Protein AF-A0A0C1JYT5-F1 (afdb_monomer_lite)

Structure (mmCIF, N/CA/C/O backbone):
data_AF-A0A0C1JYT5-F1
#
_entry.id   AF-A0A0C1JYT5-F1
#
loop_
_atom_site.group_PDB
_atom_site.id
_atom_site.type_symbol
_atom_site.label_atom_id
_atom_site.label_alt_id
_atom_site.label_comp_id
_atom_site.label_asym_id
_atom_site.label_entity_id
_atom_site.label_seq_id
_atom_site.pdbx_PDB_ins_code
_atom_site.Cartn_x
_atom_site.Cartn_y
_atom_site.Cartn_z
_atom_site.occupancy
_atom_site.B_iso_or_equiv
_atom_site.auth_seq_id
_atom_site.auth_comp_id
_atom_site.auth_asym_id
_atom_site.auth_atom_id
_atom_site.pdbx_PDB_model_num
ATOM 1 N N . MET A 1 1 ? -7.957 -28.108 -6.045 1.00 55.19 1 MET A N 1
ATOM 2 C CA 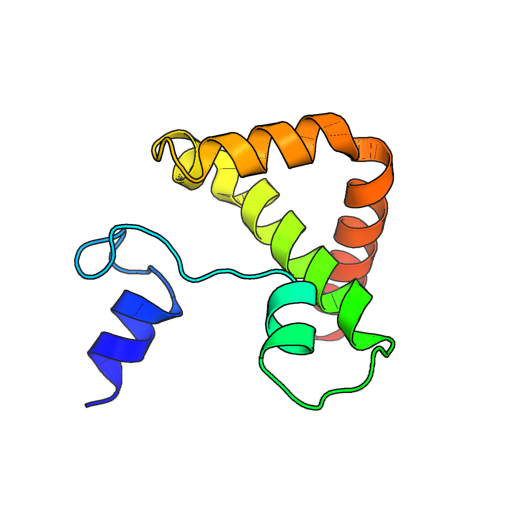. MET A 1 1 ? -6.938 -27.464 -5.178 1.00 55.19 1 MET A CA 1
ATOM 3 C C . MET A 1 1 ? -6.672 -25.984 -5.528 1.00 55.19 1 MET A C 1
ATOM 5 O O . MET A 1 1 ? -5.641 -25.460 -5.137 1.00 55.19 1 MET A O 1
ATOM 9 N N . MET A 1 2 ? -7.573 -25.277 -6.233 1.00 62.22 2 MET A N 1
ATOM 10 C CA . MET A 1 2 ? -7.346 -23.873 -6.647 1.00 62.22 2 MET A CA 1
ATOM 11 C C . MET A 1 2 ? -8.209 -22.872 -5.854 1.00 62.22 2 MET A C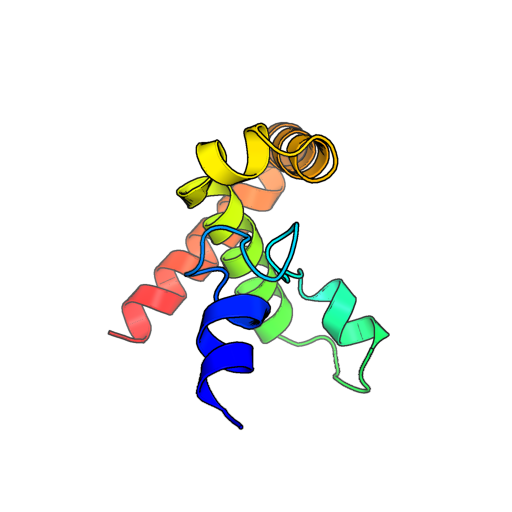 1
ATOM 13 O O . MET A 1 2 ? -7.743 -21.807 -5.465 1.00 62.22 2 MET A O 1
ATOM 17 N N . VAL A 1 3 ? -9.452 -23.254 -5.544 1.00 56.69 3 VAL A N 1
ATOM 18 C CA . VAL A 1 3 ? -10.470 -22.386 -4.927 1.00 56.69 3 VAL A CA 1
ATOM 19 C C . VAL A 1 3 ? -10.066 -21.854 -3.534 1.00 56.69 3 VAL A C 1
ATOM 21 O O . VAL A 1 3 ? -10.122 -20.644 -3.340 1.00 56.69 3 VAL A O 1
ATOM 24 N N . PRO A 1 4 ? -9.561 -22.652 -2.571 1.00 52.53 4 PRO A N 1
ATOM 25 C CA . PRO A 1 4 ? -9.215 -22.113 -1.246 1.00 52.53 4 PRO A CA 1
ATOM 26 C C . PRO A 1 4 ? -8.038 -21.126 -1.286 1.00 52.53 4 PRO A C 1
ATOM 28 O O . PRO A 1 4 ? -8.040 -20.113 -0.588 1.00 52.53 4 PRO A O 1
ATOM 31 N N . ASN A 1 5 ? -7.051 -21.389 -2.148 1.00 59.62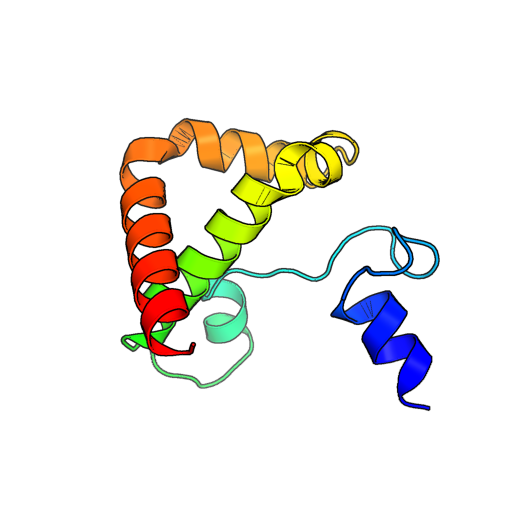 5 ASN A N 1
ATOM 32 C CA . ASN A 1 5 ? -5.848 -20.565 -2.273 1.00 59.62 5 ASN A CA 1
ATOM 33 C C . ASN A 1 5 ? -6.142 -19.217 -2.940 1.00 59.62 5 ASN A C 1
ATOM 35 O O . ASN A 1 5 ? -5.602 -18.194 -2.522 1.00 59.62 5 ASN A O 1
ATOM 39 N N . VAL A 1 6 ? -7.026 -19.201 -3.942 1.00 58.66 6 VAL A N 1
ATOM 40 C CA . VAL A 1 6 ? -7.428 -17.967 -4.625 1.00 58.66 6 VAL A CA 1
ATOM 41 C C . VAL A 1 6 ? -8.382 -17.150 -3.751 1.00 58.66 6 VAL A C 1
ATOM 43 O O . VAL A 1 6 ? -8.120 -15.977 -3.498 1.00 58.66 6 VAL A O 1
ATOM 46 N N . TYR A 1 7 ? -9.455 -17.754 -3.235 1.00 53.75 7 TYR A N 1
ATOM 47 C CA . TYR A 1 7 ? -10.504 -17.008 -2.531 1.00 53.75 7 TYR A CA 1
ATOM 48 C C . TYR A 1 7 ? -10.146 -16.658 -1.079 1.00 53.75 7 TYR A C 1
ATOM 50 O O . TYR A 1 7 ? -10.475 -15.563 -0.622 1.00 53.75 7 TYR A O 1
ATOM 58 N N . GLY A 1 8 ? -9.449 -17.545 -0.364 1.00 54.75 8 GLY A N 1
ATOM 59 C CA . GLY A 1 8 ? -9.017 -17.304 1.015 1.00 54.75 8 GLY A CA 1
ATOM 60 C C . GLY A 1 8 ? -7.709 -16.520 1.074 1.00 54.75 8 GLY A C 1
ATOM 61 O O . GLY A 1 8 ? -7.690 -15.344 1.431 1.00 54.75 8 GLY A O 1
ATOM 62 N N . MET A 1 9 ? -6.600 -17.156 0.680 1.00 56.47 9 MET A N 1
ATOM 63 C CA . MET A 1 9 ? -5.265 -16.568 0.856 1.00 56.47 9 MET A CA 1
ATOM 64 C C . MET A 1 9 ? -4.963 -15.399 -0.092 1.00 56.47 9 MET A C 1
ATOM 66 O O . MET A 1 9 ? -4.452 -14.379 0.364 1.00 56.47 9 MET A O 1
ATOM 70 N N . SER A 1 10 ? -5.262 -15.511 -1.390 1.00 55.94 10 SER A N 1
ATOM 71 C CA . SER A 1 10 ? -4.844 -14.489 -2.363 1.00 55.94 10 SER A CA 1
ATOM 72 C C . SER A 1 10 ? -5.740 -13.251 -2.378 1.00 55.94 10 SER A C 1
ATOM 74 O O . SER A 1 10 ? -5.227 -12.146 -2.526 1.00 55.94 10 SER A O 1
ATOM 76 N N . GLN A 1 11 ? -7.060 -13.417 -2.266 1.00 61.59 11 GLN A N 1
ATOM 77 C CA . GLN A 1 11 ? -8.014 -12.306 -2.389 1.00 61.59 11 GLN A CA 1
ATOM 78 C C . GLN A 1 11 ? -8.515 -11.774 -1.044 1.00 61.59 11 GLN A C 1
ATOM 80 O O . GLN A 1 11 ? -9.124 -10.706 -1.005 1.00 61.59 11 GLN A O 1
ATOM 85 N N . TYR A 1 12 ? -8.280 -12.498 0.057 1.00 57.38 12 TYR A N 1
ATOM 86 C CA . TYR A 1 12 ? -8.853 -12.169 1.367 1.00 57.38 12 TYR A CA 1
ATOM 87 C C . TYR A 1 12 ? -10.390 -12.017 1.323 1.00 57.38 12 TYR A C 1
ATOM 89 O O . TYR A 1 12 ? -10.987 -11.246 2.079 1.00 57.38 12 TYR A O 1
ATOM 97 N N . ALA A 1 13 ? -11.052 -12.730 0.401 1.00 60.09 13 ALA A N 1
ATOM 98 C CA . ALA A 1 13 ? -12.495 -12.627 0.181 1.00 60.09 13 ALA A CA 1
ATOM 99 C C . ALA A 1 13 ? -13.300 -13.323 1.295 1.00 60.09 13 ALA A C 1
ATOM 101 O O . ALA A 1 13 ? -14.488 -13.055 1.466 1.00 60.09 13 ALA A O 1
ATOM 102 N N . ASP A 1 14 ? -12.635 -14.160 2.094 1.00 57.84 14 ASP A N 1
ATOM 103 C CA . ASP A 1 14 ? -13.175 -14.835 3.275 1.00 57.84 14 ASP A CA 1
ATOM 104 C C . ASP A 1 14 ? -13.159 -13.963 4.548 1.00 57.84 14 ASP A C 1
ATOM 106 O O . ASP A 1 14 ? -13.545 -14.431 5.618 1.00 57.84 14 ASP A O 1
ATOM 110 N N . LYS A 1 15 ? -12.709 -12.699 4.450 1.00 58.34 15 LYS A N 1
ATOM 111 C CA . LYS A 1 15 ? -12.535 -11.758 5.577 1.00 58.34 15 LYS A CA 1
ATOM 112 C C . LYS A 1 15 ? -11.599 -12.272 6.682 1.00 58.34 15 LYS A C 1
ATOM 114 O O . LYS A 1 15 ? -11.624 -11.742 7.794 1.00 58.34 15 LYS A O 1
ATOM 119 N N . GLY A 1 16 ? -10.738 -13.232 6.363 1.00 58.28 16 GLY A N 1
ATOM 120 C CA . GLY A 1 16 ? -9.723 -13.762 7.259 1.00 58.28 16 GLY A CA 1
ATOM 121 C C . GLY A 1 16 ? -10.083 -15.066 7.965 1.00 58.28 16 GLY A C 1
ATOM 122 O O . GLY A 1 16 ? -9.602 -15.313 9.069 1.00 58.28 16 GLY A O 1
ATOM 123 N N . LEU A 1 17 ? -10.911 -15.904 7.334 1.00 55.53 17 LEU A N 1
ATOM 124 C CA . LEU A 1 17 ? -11.198 -17.261 7.807 1.00 55.53 17 LEU A CA 1
ATOM 125 C C . LEU A 1 17 ? -9.950 -18.169 7.724 1.00 55.53 17 LEU A C 1
ATOM 127 O O . LEU A 1 17 ? -9.744 -19.008 8.595 1.00 55.53 17 LEU A O 1
ATOM 131 N N . MET A 1 18 ? -9.106 -17.980 6.700 1.00 50.47 18 MET A N 1
ATOM 132 C CA . MET A 1 18 ? -7.872 -18.749 6.459 1.00 50.47 18 MET A CA 1
ATOM 133 C C . MET A 1 18 ? -6.580 -17.980 6.764 1.00 50.47 18 MET A C 1
ATOM 135 O O . MET A 1 18 ? -5.565 -18.583 7.105 1.00 50.47 18 MET A O 1
ATOM 139 N N . SER A 1 19 ? -6.581 -16.651 6.641 1.00 53.41 19 SER A N 1
ATOM 140 C CA . SER A 1 19 ? -5.413 -15.816 6.940 1.00 53.41 19 SER A CA 1
ATOM 141 C C . SER A 1 19 ? -5.814 -14.671 7.851 1.00 53.41 19 SER A C 1
ATOM 143 O O . SER A 1 19 ? -6.800 -13.995 7.618 1.00 53.41 19 SER A O 1
ATOM 145 N N . THR A 1 20 ? -5.013 -14.375 8.867 1.00 58.00 20 THR A N 1
ATOM 146 C CA . THR A 1 20 ? -5.274 -13.236 9.767 1.00 58.00 20 THR A CA 1
ATOM 147 C C . THR A 1 20 ? -4.983 -11.876 9.118 1.00 58.00 20 THR A C 1
ATOM 149 O O . THR A 1 20 ? -5.212 -10.829 9.734 1.00 58.00 20 THR A O 1
ATOM 152 N N . LYS A 1 21 ? -4.431 -11.872 7.892 1.00 61.72 21 LYS A N 1
ATOM 153 C CA . LYS A 1 21 ? -4.067 -10.674 7.126 1.00 61.72 21 LYS A CA 1
ATOM 154 C C . LYS A 1 21 ? -4.185 -10.867 5.611 1.00 61.72 21 LYS A C 1
ATOM 156 O O . LYS A 1 21 ? -3.806 -11.927 5.112 1.00 61.72 21 LYS A O 1
ATOM 161 N N . PRO A 1 22 ? -4.586 -9.827 4.862 1.00 67.81 22 PRO A N 1
ATOM 162 C CA . PRO A 1 22 ? -4.476 -9.841 3.408 1.00 67.81 22 PRO A CA 1
ATOM 163 C C . PRO A 1 22 ? -2.998 -9.825 2.990 1.00 67.81 22 PRO A C 1
ATOM 165 O O . PRO A 1 22 ? -2.219 -8.991 3.466 1.00 67.81 22 PRO A O 1
ATOM 168 N N . TYR A 1 23 ? -2.608 -10.743 2.102 1.00 74.44 23 TYR A N 1
ATOM 169 C CA . TYR A 1 23 ? -1.261 -10.814 1.530 1.00 74.44 23 TYR A CA 1
ATOM 170 C C . TYR A 1 23 ? -1.097 -9.770 0.422 1.00 74.44 23 TYR A C 1
ATOM 172 O O . TYR A 1 23 ? -1.184 -10.066 -0.764 1.00 74.44 23 TYR A O 1
ATOM 180 N N . ILE A 1 24 ? -0.876 -8.522 0.829 1.00 81.81 24 ILE A N 1
ATOM 181 C CA . ILE A 1 24 ? -0.602 -7.402 -0.073 1.00 81.81 24 ILE A CA 1
ATOM 182 C C . ILE A 1 24 ? 0.835 -6.914 0.099 1.00 81.81 24 ILE A C 1
ATOM 184 O O . ILE A 1 24 ? 1.362 -6.881 1.213 1.00 81.81 24 ILE A O 1
ATOM 188 N N . SER A 1 25 ? 1.467 -6.495 -0.994 1.00 85.50 25 SER A N 1
ATOM 189 C CA . SER A 1 25 ? 2.841 -5.997 -0.965 1.00 85.50 25 SER A CA 1
ATOM 190 C C . SER A 1 25 ? 3.068 -4.866 -1.958 1.00 85.50 25 SER A C 1
ATOM 192 O O . SER A 1 25 ? 2.562 -4.913 -3.077 1.00 85.50 25 SER A O 1
ATOM 194 N N . GLY A 1 26 ? 3.892 -3.890 -1.574 1.00 87.38 26 GLY A N 1
ATOM 195 C CA . GLY A 1 26 ? 4.469 -2.925 -2.513 1.00 87.38 26 GLY A CA 1
ATOM 196 C C . GLY A 1 26 ? 5.552 -3.557 -3.396 1.00 87.38 26 GLY A C 1
ATOM 197 O O . GLY A 1 26 ? 5.987 -4.689 -3.161 1.00 87.38 26 GLY A O 1
ATOM 198 N N . ALA A 1 27 ? 6.030 -2.808 -4.386 1.00 87.38 27 ALA A N 1
ATOM 199 C CA . ALA A 1 27 ? 6.955 -3.301 -5.405 1.00 87.38 27 ALA A CA 1
ATOM 200 C C . ALA A 1 27 ? 8.321 -3.698 -4.819 1.00 87.38 27 ALA A C 1
ATOM 202 O O . ALA A 1 27 ? 8.975 -4.616 -5.306 1.00 87.38 27 ALA A O 1
ATOM 203 N N . ASN A 1 28 ? 8.721 -3.071 -3.708 1.00 87.12 28 ASN A N 1
ATOM 204 C CA . ASN A 1 28 ? 9.958 -3.393 -2.991 1.00 87.12 28 ASN A CA 1
ATOM 205 C C . ASN A 1 28 ? 10.020 -4.853 -2.505 1.00 87.12 28 ASN A C 1
ATOM 207 O O . ASN A 1 28 ? 11.105 -5.415 -2.401 1.00 87.12 28 ASN A O 1
ATOM 211 N N . TYR A 1 29 ? 8.879 -5.476 -2.193 1.00 87.12 29 TYR A N 1
ATOM 212 C CA . TYR A 1 29 ? 8.862 -6.896 -1.833 1.00 87.12 29 TYR A CA 1
A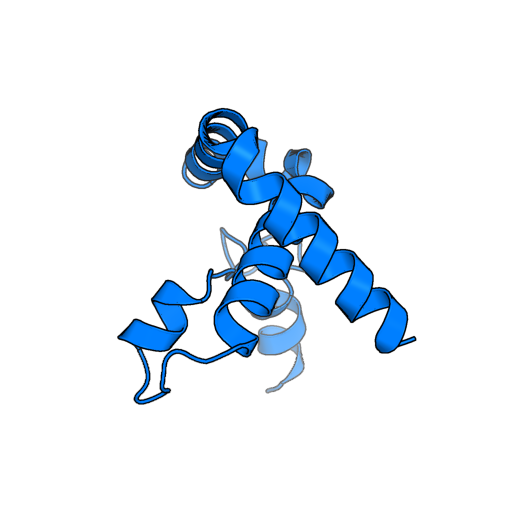TOM 213 C C . TYR A 1 29 ? 9.212 -7.769 -3.043 1.00 87.12 29 TYR A C 1
ATOM 215 O O . TYR A 1 29 ? 10.065 -8.645 -2.932 1.00 87.12 29 TYR A O 1
ATOM 223 N N . LEU A 1 30 ? 8.615 -7.477 -4.204 1.00 85.00 30 LEU A N 1
ATOM 224 C CA . LEU A 1 30 ? 8.878 -8.200 -5.447 1.00 85.00 30 LEU A CA 1
ATOM 225 C C . LEU A 1 30 ? 10.338 -8.044 -5.869 1.00 85.00 30 LEU A C 1
ATOM 227 O O . LEU A 1 30 ? 10.998 -9.048 -6.093 1.00 85.00 30 LEU A O 1
ATOM 231 N N . LEU A 1 31 ? 10.877 -6.823 -5.869 1.00 89.31 31 LEU A N 1
ATOM 232 C CA . LEU A 1 31 ? 12.281 -6.571 -6.222 1.00 89.31 31 LEU A CA 1
ATOM 233 C C . LEU A 1 31 ? 13.280 -7.306 -5.314 1.00 89.31 31 LEU A C 1
ATOM 235 O O . LEU A 1 31 ? 14.365 -7.653 -5.758 1.00 89.31 31 LEU A O 1
ATOM 239 N N . LYS A 1 32 ? 12.935 -7.551 -4.044 1.00 88.19 32 LYS A N 1
ATOM 240 C CA . LYS A 1 32 ? 13.795 -8.303 -3.113 1.00 88.19 32 LYS A CA 1
ATOM 241 C C . LYS A 1 32 ? 13.672 -9.817 -3.253 1.00 88.19 32 LYS A C 1
ATOM 243 O O . LYS A 1 32 ? 14.613 -10.526 -2.923 1.00 88.19 32 LYS A O 1
ATOM 248 N N . MET A 1 33 ? 12.508 -10.303 -3.677 1.00 89.50 33 MET A N 1
ATOM 249 C CA . MET A 1 33 ? 12.192 -11.734 -3.764 1.00 89.50 33 MET A CA 1
ATOM 250 C C . MET A 1 33 ? 12.332 -12.292 -5.185 1.00 89.50 33 MET A C 1
ATOM 252 O O . MET A 1 33 ? 12.027 -13.458 -5.420 1.00 89.50 33 MET A O 1
ATOM 256 N N . SER A 1 34 ? 12.761 -11.472 -6.142 1.00 84.94 34 SER A N 1
ATOM 257 C CA . SER A 1 34 ? 12.878 -11.846 -7.549 1.00 84.94 34 SER A CA 1
ATOM 258 C C . SER A 1 34 ? 14.087 -11.180 -8.198 1.00 84.94 34 SER A C 1
ATOM 260 O O . SER A 1 34 ? 14.666 -10.248 -7.649 1.00 84.94 34 SER A O 1
ATOM 262 N N . ALA A 1 35 ? 14.433 -11.643 -9.397 1.00 89.12 35 ALA A N 1
ATOM 263 C CA . ALA A 1 35 ? 15.469 -11.047 -10.235 1.00 89.12 35 ALA A CA 1
ATOM 264 C C . ALA A 1 35 ? 14.909 -9.988 -11.211 1.00 89.12 35 ALA A C 1
ATOM 266 O O . ALA A 1 35 ? 15.478 -9.777 -12.280 1.00 89.12 35 ALA A O 1
ATOM 267 N N . TYR A 1 36 ? 13.772 -9.351 -10.893 1.00 86.44 36 TYR A N 1
ATOM 268 C CA . TYR A 1 36 ? 13.210 -8.304 -11.749 1.00 86.44 36 TYR A CA 1
ATOM 269 C C . TYR A 1 36 ? 13.989 -6.995 -11.626 1.00 86.44 36 TYR A C 1
ATOM 271 O O . TYR A 1 36 ? 14.340 -6.554 -10.530 1.00 86.44 36 TYR A O 1
ATOM 279 N N . ASN A 1 37 ? 14.183 -6.331 -12.764 1.00 88.62 37 ASN A N 1
ATOM 280 C CA . ASN A 1 37 ? 14.766 -4.999 -12.804 1.00 88.62 37 ASN A CA 1
ATOM 281 C C . ASN A 1 37 ? 13.753 -3.941 -12.354 1.00 88.62 37 ASN A C 1
ATOM 283 O O . ASN A 1 37 ? 12.534 -4.086 -12.505 1.00 88.62 37 ASN A O 1
ATOM 287 N N . LYS A 1 38 ? 14.276 -2.847 -11.795 1.00 89.12 38 LYS A N 1
ATOM 288 C CA . LYS A 1 38 ? 13.467 -1.702 -11.385 1.00 89.12 38 LYS A CA 1
ATOM 289 C C . LYS A 1 38 ? 13.069 -0.889 -12.620 1.00 89.12 38 LYS A C 1
ATOM 291 O O . LYS A 1 38 ? 13.862 -0.098 -13.119 1.00 89.12 38 LYS A O 1
ATOM 296 N N . GLU A 1 39 ? 11.838 -1.080 -13.075 1.00 91.25 39 GLU A N 1
ATOM 297 C CA . GLU A 1 39 ? 11.287 -0.450 -14.282 1.00 91.25 39 GLU A CA 1
ATOM 298 C C . GLU A 1 39 ? 9.978 0.309 -13.983 1.00 91.25 39 GLU A C 1
ATOM 300 O O . GLU A 1 39 ? 9.585 0.475 -12.827 1.00 91.25 39 GLU A O 1
ATOM 305 N N . GLU A 1 40 ? 9.274 0.767 -15.023 1.00 87.31 40 GLU A N 1
ATOM 306 C CA . GLU A 1 40 ? 8.056 1.591 -14.919 1.00 87.31 40 GLU A CA 1
ATOM 307 C C . GLU A 1 40 ? 6.905 0.903 -14.152 1.00 87.31 40 GLU A C 1
ATOM 309 O O . GLU A 1 40 ? 6.052 1.560 -13.549 1.00 87.31 40 GLU A O 1
ATOM 314 N N . TRP A 1 41 ? 6.867 -0.434 -14.139 1.00 87.75 41 TRP A N 1
ATOM 315 C CA . TRP A 1 41 ? 5.844 -1.197 -13.417 1.00 87.75 41 TRP A CA 1
ATOM 316 C C . TRP A 1 41 ? 5.917 -0.994 -11.897 1.00 87.75 41 TRP A C 1
ATOM 318 O O . TRP A 1 41 ? 4.903 -1.145 -11.217 1.00 87.75 41 TRP A O 1
ATOM 328 N N . VAL A 1 42 ? 7.082 -0.614 -11.360 1.00 91.31 42 VAL A N 1
ATOM 329 C CA . VAL A 1 42 ? 7.319 -0.436 -9.918 1.00 91.31 42 VAL A CA 1
ATOM 330 C C . VAL A 1 42 ? 6.433 0.669 -9.353 1.00 91.31 42 VAL A C 1
ATOM 332 O O . VAL A 1 42 ? 5.783 0.471 -8.326 1.00 91.31 42 VAL A O 1
ATOM 335 N N . ASP A 1 43 ? 6.346 1.808 -10.041 1.00 88.25 43 ASP A N 1
ATOM 336 C CA . ASP A 1 43 ? 5.534 2.939 -9.588 1.00 88.25 43 ASP A CA 1
ATOM 337 C C . ASP A 1 43 ? 4.034 2.665 -9.736 1.00 88.25 43 ASP A C 1
ATOM 339 O O . ASP A 1 43 ? 3.249 3.028 -8.855 1.00 88.25 43 ASP A O 1
ATOM 343 N N . LYS A 1 44 ? 3.635 1.954 -10.799 1.00 90.19 44 LYS A N 1
ATOM 344 C CA . LYS A 1 44 ? 2.251 1.490 -10.993 1.00 90.19 44 LYS A CA 1
ATOM 345 C C . LYS A 1 44 ? 1.844 0.524 -9.875 1.00 90.19 44 LYS A C 1
ATOM 347 O O . LYS A 1 44 ? 0.786 0.691 -9.270 1.00 90.19 44 LYS A O 1
ATOM 352 N N . TRP A 1 45 ? 2.700 -0.446 -9.554 1.00 91.75 45 TRP A N 1
ATOM 353 C CA . TRP A 1 45 ? 2.455 -1.445 -8.515 1.00 91.75 45 TRP A CA 1
ATOM 354 C C . TRP A 1 45 ? 2.396 -0.830 -7.112 1.00 91.75 45 TRP A C 1
ATOM 356 O O . TRP A 1 45 ? 1.468 -1.108 -6.350 1.00 91.75 45 TRP A O 1
ATOM 366 N N . ASP A 1 46 ? 3.335 0.059 -6.777 1.00 91.12 46 ASP A N 1
ATOM 367 C CA . ASP A 1 46 ? 3.297 0.817 -5.523 1.00 91.12 46 ASP A CA 1
ATOM 368 C C . ASP A 1 46 ? 2.020 1.662 -5.419 1.00 91.12 46 ASP A C 1
ATOM 370 O O . ASP A 1 46 ? 1.375 1.688 -4.369 1.00 91.12 46 ASP A O 1
ATOM 374 N N . GLY A 1 47 ? 1.624 2.332 -6.504 1.00 92.56 47 GLY A N 1
ATOM 375 C CA . GLY A 1 47 ? 0.380 3.094 -6.567 1.00 92.56 47 GLY A CA 1
ATOM 376 C C . GLY A 1 47 ? -0.853 2.234 -6.286 1.00 92.56 47 GLY A C 1
ATOM 377 O O . GLY A 1 47 ? -1.701 2.617 -5.478 1.00 92.56 47 GLY A O 1
ATOM 378 N N . LEU A 1 48 ? -0.933 1.043 -6.890 1.00 92.06 48 LEU A N 1
ATOM 379 C CA . LEU A 1 48 ? -2.025 0.090 -6.669 1.00 92.06 48 LEU A CA 1
ATOM 380 C C . LEU A 1 48 ? -2.074 -0.399 -5.218 1.00 92.06 48 LEU A C 1
ATOM 382 O O . LEU A 1 48 ? -3.157 -0.465 -4.632 1.00 92.06 48 LEU A O 1
ATOM 386 N N . PHE A 1 49 ? -0.915 -0.684 -4.620 1.00 92.56 49 PHE A N 1
ATOM 387 C CA . PHE A 1 49 ? -0.805 -1.078 -3.216 1.00 92.56 49 PHE A CA 1
ATOM 388 C C . PHE A 1 49 ? -1.362 0.001 -2.278 1.00 92.56 49 PHE A C 1
ATOM 390 O O . PHE A 1 49 ? -2.232 -0.276 -1.446 1.00 92.56 49 PHE A O 1
ATOM 397 N N . TRP A 1 50 ? -0.915 1.249 -2.437 1.00 92.00 50 TRP A N 1
ATOM 398 C CA . TRP A 1 50 ? -1.387 2.354 -1.602 1.00 92.00 50 TRP A CA 1
ATOM 399 C C . TRP A 1 50 ? -2.856 2.685 -1.849 1.00 92.00 50 TRP A C 1
ATOM 401 O O . TRP A 1 50 ? -3.590 2.949 -0.896 1.00 92.00 50 TRP A O 1
ATOM 411 N N . ARG A 1 51 ? -3.319 2.597 -3.099 1.00 93.06 51 ARG A N 1
ATOM 412 C CA . ARG A 1 51 ? -4.733 2.759 -3.446 1.00 93.06 51 ARG A CA 1
ATOM 413 C C . ARG A 1 51 ? -5.602 1.707 -2.761 1.00 93.06 51 ARG A C 1
ATOM 415 O O . ARG A 1 51 ? -6.678 2.032 -2.264 1.00 93.06 51 ARG A O 1
ATOM 422 N N . PHE A 1 52 ? -5.156 0.453 -2.719 1.00 90.62 52 PHE A N 1
ATOM 423 C CA . PHE A 1 52 ? -5.891 -0.624 -2.060 1.00 90.62 52 PHE A CA 1
ATOM 424 C C . PHE A 1 52 ? -6.023 -0.378 -0.551 1.00 90.62 52 PHE A C 1
ATOM 426 O O . PHE A 1 52 ? -7.124 -0.478 -0.006 1.00 90.62 52 PHE A O 1
ATOM 433 N N . LEU A 1 53 ? -4.934 0.038 0.106 1.00 89.69 53 LEU A N 1
ATOM 434 C CA . LEU A 1 53 ? -4.957 0.465 1.509 1.00 89.69 53 LEU A CA 1
ATOM 435 C C . LEU A 1 53 ? -5.918 1.643 1.732 1.00 89.69 53 LEU A C 1
ATOM 437 O O . LEU A 1 53 ? -6.740 1.594 2.646 1.00 89.69 53 LEU A O 1
ATOM 441 N N . ALA A 1 54 ? -5.845 2.671 0.880 1.00 89.69 54 ALA A N 1
ATOM 442 C CA . ALA A 1 54 ? -6.693 3.860 0.953 1.00 89.69 54 ALA A CA 1
ATOM 443 C C . ALA A 1 54 ? -8.184 3.545 0.757 1.00 89.69 54 ALA A C 1
ATOM 445 O O . ALA A 1 54 ? -9.024 4.156 1.412 1.00 89.69 54 ALA A O 1
ATOM 446 N N . LYS A 1 55 ? -8.520 2.588 -0.114 1.00 90.38 55 LYS A N 1
ATOM 447 C CA . LYS A 1 55 ? -9.904 2.183 -0.390 1.00 90.38 55 LYS A CA 1
ATOM 448 C C . LYS A 1 55 ? -10.499 1.310 0.718 1.00 90.38 55 LYS A C 1
ATOM 450 O O . LYS A 1 55 ? -11.697 1.374 0.974 1.00 90.38 55 LYS A O 1
ATOM 455 N N . HIS A 1 56 ? -9.676 0.499 1.378 1.00 88.50 56 HIS A N 1
ATOM 456 C CA . HIS A 1 56 ? -10.119 -0.476 2.376 1.00 88.50 56 HIS A CA 1
ATOM 457 C C . HIS A 1 56 ? -9.624 -0.148 3.795 1.00 88.50 56 HIS A C 1
ATOM 459 O O . HIS A 1 56 ? -9.402 -1.054 4.594 1.00 88.50 56 HIS A O 1
ATOM 465 N N . GLN A 1 57 ? -9.480 1.136 4.148 1.00 85.00 57 GLN A N 1
ATOM 466 C CA . GLN A 1 57 ? -8.924 1.573 5.444 1.00 85.00 57 GLN A CA 1
ATOM 467 C C . GLN A 1 57 ? -9.597 0.906 6.650 1.00 85.00 57 GLN A C 1
ATOM 469 O O . GLN A 1 57 ? -8.904 0.408 7.534 1.00 85.00 57 GLN A O 1
ATOM 474 N N . ALA A 1 58 ? -10.930 0.796 6.642 1.00 84.19 58 ALA A N 1
ATOM 475 C CA . ALA A 1 58 ? -11.697 0.160 7.716 1.00 84.19 58 ALA A CA 1
ATOM 476 C C . ALA A 1 58 ? -11.307 -1.313 7.970 1.00 84.19 58 ALA A C 1
ATOM 478 O O . ALA A 1 58 ? -11.427 -1.802 9.094 1.00 84.19 58 ALA A O 1
ATOM 479 N N . LEU A 1 59 ? -10.824 -2.029 6.944 1.00 81.75 59 LEU A N 1
ATOM 480 C CA . LEU A 1 59 ? -10.307 -3.394 7.080 1.00 81.75 59 LEU A CA 1
ATOM 481 C C . LEU A 1 59 ? -8.956 -3.397 7.809 1.00 81.75 59 LEU A C 1
ATOM 483 O O . LEU A 1 59 ? -8.720 -4.212 8.700 1.00 81.75 59 LEU A O 1
ATOM 487 N N . PHE A 1 60 ? -8.077 -2.468 7.438 1.00 82.62 60 PHE A N 1
ATOM 488 C CA . PHE A 1 60 ? -6.704 -2.390 7.934 1.00 82.62 60 PHE A CA 1
ATOM 489 C C . PHE A 1 60 ? -6.575 -1.714 9.300 1.00 82.62 60 PHE A C 1
ATOM 491 O O . PHE A 1 60 ? -5.595 -1.956 10.004 1.00 82.62 60 PHE A O 1
ATOM 498 N N . GLU A 1 61 ? -7.545 -0.891 9.691 1.00 84.25 61 GLU A N 1
ATOM 499 C CA . GLU A 1 61 ? -7.567 -0.215 10.987 1.00 84.25 61 GLU A CA 1
ATOM 500 C C . GLU A 1 61 ? -7.820 -1.187 12.147 1.00 84.25 61 GLU A C 1
ATOM 502 O O . GLU A 1 61 ? -7.242 -1.033 13.226 1.00 84.25 61 GLU A O 1
ATOM 507 N N . LYS A 1 62 ? -8.620 -2.233 11.903 1.00 81.06 62 LYS A N 1
ATOM 508 C CA . LYS A 1 62 ? -8.952 -3.267 12.894 1.00 81.06 62 LYS A CA 1
ATOM 509 C C . LYS A 1 62 ? -7.777 -4.184 13.241 1.00 81.06 62 LYS A C 1
ATOM 511 O O . LYS A 1 62 ? -7.798 -4.815 14.292 1.00 81.06 62 LYS A O 1
ATOM 516 N N . ASN A 1 63 ? -6.751 -4.267 12.389 1.00 79.44 63 ASN A N 1
ATOM 517 C CA . ASN A 1 63 ? -5.590 -5.123 12.623 1.00 79.44 63 ASN A CA 1
ATOM 518 C C . ASN A 1 63 ? -4.376 -4.280 13.078 1.00 79.44 63 ASN A C 1
ATOM 520 O O . ASN A 1 63 ? -3.856 -3.474 12.298 1.00 79.44 63 ASN A O 1
ATOM 524 N N . PRO A 1 64 ? -3.864 -4.472 14.314 1.00 78.19 64 PRO A N 1
ATOM 525 C CA . PRO A 1 64 ? -2.790 -3.648 14.880 1.00 78.19 64 PRO A CA 1
ATOM 526 C C . PRO A 1 64 ? -1.528 -3.590 14.016 1.00 78.19 64 PRO A C 1
ATOM 528 O O . PRO A 1 64 ? -0.859 -2.559 13.948 1.00 78.19 64 PRO A O 1
ATOM 531 N N . ARG A 1 65 ? -1.212 -4.687 13.317 1.00 74.00 65 ARG A N 1
ATOM 532 C CA . ARG A 1 65 ? -0.013 -4.778 12.478 1.00 74.00 65 ARG A CA 1
ATOM 533 C C . ARG A 1 65 ? -0.166 -4.027 11.151 1.00 74.00 65 ARG A C 1
ATOM 535 O O . ARG A 1 65 ? 0.838 -3.608 10.589 1.00 74.00 65 ARG A O 1
ATOM 542 N N . THR A 1 66 ? -1.385 -3.850 10.641 1.00 79.69 66 THR A N 1
ATOM 543 C CA . THR A 1 66 ? -1.642 -3.079 9.410 1.00 79.69 66 THR A CA 1
ATOM 544 C C . THR A 1 66 ? -2.036 -1.635 9.689 1.00 79.69 66 THR A C 1
ATOM 546 O O . THR A 1 66 ? -1.845 -0.779 8.832 1.00 79.69 66 THR A O 1
ATOM 549 N N . LYS A 1 67 ? -2.482 -1.319 10.909 1.00 83.12 67 LYS A N 1
ATOM 550 C CA . LYS A 1 67 ? -2.744 0.057 11.352 1.00 83.12 67 LYS A CA 1
ATOM 551 C C . LYS A 1 67 ? -1.522 0.970 11.191 1.00 83.12 67 LYS A C 1
ATOM 553 O O . LYS A 1 67 ? -1.665 2.148 10.872 1.00 83.12 67 LYS A O 1
ATOM 558 N N . MET A 1 68 ? -0.310 0.431 11.351 1.00 85.69 68 MET A N 1
ATOM 559 C CA . MET A 1 68 ? 0.931 1.171 11.092 1.00 85.69 68 MET A CA 1
ATOM 560 C C . MET A 1 68 ? 1.069 1.595 9.619 1.00 85.69 68 MET A C 1
ATOM 562 O O . MET A 1 68 ? 1.542 2.699 9.355 1.00 85.69 68 MET A O 1
ATOM 566 N N . LEU A 1 69 ? 0.615 0.773 8.666 1.00 86.25 69 LEU A N 1
ATOM 567 C CA . LEU A 1 69 ? 0.638 1.117 7.238 1.00 86.25 69 LEU A CA 1
ATOM 568 C C . LEU A 1 69 ? -0.289 2.297 6.932 1.00 86.25 69 LEU A C 1
ATOM 570 O O . LEU A 1 69 ? 0.087 3.174 6.161 1.00 86.25 69 LEU A O 1
ATOM 574 N N . LEU A 1 70 ? -1.453 2.375 7.586 1.00 88.06 70 LEU A N 1
ATOM 575 C CA . LEU A 1 70 ? -2.355 3.524 7.449 1.00 88.06 70 LEU A CA 1
ATOM 576 C C . LEU A 1 70 ? -1.730 4.813 7.997 1.00 88.06 70 LEU A C 1
ATOM 578 O O . LEU A 1 70 ? -1.822 5.861 7.363 1.00 88.06 70 LEU A O 1
ATOM 582 N N . LYS A 1 71 ? -1.018 4.737 9.128 1.00 89.50 71 LYS A N 1
ATOM 583 C CA . LYS A 1 71 ? -0.264 5.887 9.656 1.00 89.50 71 LYS A CA 1
ATOM 584 C C . LYS A 1 71 ? 0.849 6.331 8.705 1.00 89.50 71 LYS A C 1
ATOM 586 O O . LYS A 1 71 ? 1.076 7.526 8.546 1.00 89.50 71 LYS A O 1
ATOM 591 N N . LEU A 1 72 ? 1.541 5.386 8.067 1.00 89.81 72 LEU A N 1
ATOM 592 C CA . LEU A 1 72 ? 2.558 5.691 7.058 1.00 89.81 72 LEU A CA 1
ATOM 593 C C . LEU A 1 72 ? 1.953 6.345 5.815 1.00 89.81 72 LEU A C 1
ATOM 595 O O . LEU A 1 72 ? 2.562 7.274 5.288 1.00 89.81 72 LEU A O 1
ATOM 599 N N . LEU A 1 73 ? 0.765 5.904 5.390 1.00 89.00 73 LEU A N 1
ATOM 600 C CA . LEU A 1 73 ? 0.011 6.529 4.304 1.00 89.00 73 LEU A CA 1
ATOM 601 C C . LEU A 1 73 ? -0.300 7.991 4.640 1.00 89.00 73 LEU A C 1
ATOM 603 O O . LEU A 1 73 ? 0.014 8.876 3.852 1.00 89.00 73 LEU A O 1
ATOM 607 N N . GLN A 1 74 ? -0.844 8.247 5.833 1.00 89.81 74 GLN A N 1
ATOM 608 C CA . GLN A 1 74 ? -1.172 9.601 6.293 1.00 89.81 74 GLN A CA 1
ATOM 609 C C . GLN A 1 74 ? 0.076 10.489 6.404 1.00 89.81 74 GLN A C 1
ATOM 611 O O . GLN A 1 74 ? 0.080 11.614 5.913 1.00 89.81 74 GLN A O 1
ATOM 616 N N . LYS A 1 75 ? 1.162 9.974 6.995 1.00 92.81 75 LYS A N 1
ATOM 617 C CA . LYS A 1 75 ? 2.417 10.719 7.172 1.00 92.81 75 LYS A CA 1
ATOM 618 C C . LYS A 1 75 ? 3.087 11.077 5.843 1.00 92.81 75 LYS A C 1
ATOM 620 O O . LYS A 1 75 ? 3.660 12.152 5.721 1.00 92.81 75 LYS A O 1
ATOM 625 N N . ASN A 1 76 ? 3.036 10.177 4.863 1.00 91.56 76 ASN A N 1
ATOM 626 C CA . ASN A 1 76 ? 3.693 10.342 3.563 1.00 91.56 76 ASN A CA 1
ATOM 627 C C . ASN A 1 76 ? 2.690 10.678 2.452 1.00 91.56 76 ASN A C 1
ATOM 629 O O . ASN A 1 76 ? 2.924 10.380 1.282 1.00 91.56 76 ASN A O 1
ATOM 633 N N . ALA A 1 77 ? 1.572 11.310 2.813 1.00 89.50 77 ALA A N 1
ATOM 634 C CA . ALA A 1 77 ? 0.511 11.688 1.893 1.00 89.50 77 ALA A CA 1
ATOM 635 C C . ALA A 1 77 ? 1.060 12.377 0.631 1.00 89.50 77 ALA A C 1
ATOM 637 O O . ALA A 1 77 ? 0.736 11.970 -0.482 1.00 89.50 77 ALA A O 1
ATOM 638 N N . ASN A 1 78 ? 1.942 13.362 0.783 1.00 90.44 78 ASN A N 1
ATOM 639 C CA . ASN A 1 78 ? 2.438 14.164 -0.341 1.00 90.44 78 ASN A CA 1
ATOM 640 C C . ASN A 1 78 ? 3.203 13.345 -1.395 1.00 90.44 78 ASN A C 1
ATOM 642 O O . ASN A 1 78 ? 3.189 13.702 -2.569 1.00 90.44 78 ASN A O 1
ATOM 646 N N . THR A 1 79 ? 3.845 12.240 -1.005 1.00 91.06 79 THR A N 1
ATOM 647 C CA . THR A 1 79 ? 4.585 11.367 -1.932 1.00 91.06 79 THR A CA 1
ATOM 648 C C . THR A 1 79 ? 3.746 10.191 -2.429 1.00 91.06 79 THR A C 1
ATOM 650 O O . THR A 1 79 ? 3.994 9.673 -3.517 1.00 91.06 79 THR A O 1
ATOM 653 N N . ILE A 1 80 ? 2.739 9.770 -1.660 1.00 91.81 80 ILE A N 1
ATOM 654 C CA . ILE A 1 80 ? 1.895 8.612 -1.971 1.00 91.81 80 ILE A CA 1
ATOM 655 C C . ILE A 1 80 ? 0.706 8.984 -2.865 1.00 91.81 80 ILE A C 1
ATOM 657 O O . ILE A 1 80 ? 0.400 8.234 -3.791 1.00 91.81 80 ILE A O 1
ATOM 661 N N . HIS A 1 81 ? 0.047 10.126 -2.646 1.00 90.81 81 HIS A N 1
ATOM 662 C CA . HIS A 1 81 ? -1.121 10.525 -3.447 1.00 90.81 81 HIS A CA 1
ATOM 663 C C . HIS A 1 81 ? -0.829 10.608 -4.958 1.00 90.81 81 HIS A C 1
ATOM 665 O O . HIS A 1 81 ? -1.640 10.090 -5.728 1.00 90.81 81 HIS A O 1
ATOM 671 N N . PRO A 1 82 ? 0.326 11.138 -5.418 1.00 93.19 82 PRO A N 1
ATOM 672 C CA . PRO A 1 82 ? 0.677 11.100 -6.839 1.00 93.19 82 PRO A CA 1
ATOM 673 C C . PRO A 1 82 ? 0.777 9.674 -7.400 1.00 93.19 82 PRO A C 1
ATOM 675 O O . PRO A 1 82 ? 0.326 9.412 -8.514 1.00 93.19 82 PRO A O 1
ATOM 678 N N . LYS A 1 83 ? 1.306 8.722 -6.616 1.00 91.50 83 LYS A N 1
ATOM 679 C CA . LYS A 1 83 ? 1.376 7.305 -7.011 1.00 91.50 83 LYS A CA 1
ATOM 680 C C . LYS A 1 83 ? -0.013 6.676 -7.116 1.00 91.50 83 LYS A C 1
ATOM 682 O O . LYS A 1 83 ? -0.265 5.893 -8.027 1.00 91.50 83 LYS A O 1
ATOM 687 N N . ILE A 1 84 ? -0.926 7.032 -6.211 1.00 91.69 84 ILE A N 1
ATOM 688 C CA . ILE A 1 84 ? -2.325 6.586 -6.276 1.00 91.69 84 ILE A CA 1
ATOM 689 C C . ILE A 1 84 ? -2.988 7.112 -7.555 1.00 91.69 84 ILE A C 1
ATOM 691 O O . ILE A 1 84 ? -3.614 6.331 -8.267 1.00 91.69 84 ILE A O 1
ATOM 695 N N . ALA A 1 85 ? -2.798 8.389 -7.893 1.00 92.31 85 ALA A N 1
ATOM 696 C CA . ALA A 1 85 ? -3.349 8.974 -9.116 1.00 92.31 85 ALA A CA 1
ATOM 697 C C . ALA A 1 85 ? -2.809 8.291 -10.389 1.00 92.31 85 ALA A C 1
ATOM 699 O O . ALA A 1 85 ? -3.571 8.013 -11.316 1.00 92.31 85 ALA A O 1
ATOM 700 N N . LEU A 1 86 ? -1.514 7.948 -10.419 1.00 91.25 86 LEU A N 1
ATOM 701 C CA . LEU A 1 86 ? -0.917 7.155 -11.501 1.00 91.25 86 LEU A CA 1
ATOM 702 C C . LEU A 1 86 ? -1.612 5.792 -11.645 1.00 91.25 86 LEU A C 1
ATOM 704 O O . LEU A 1 86 ? -1.971 5.392 -12.753 1.00 91.25 86 LEU A O 1
ATOM 708 N N . ALA A 1 87 ? -1.830 5.098 -10.527 1.00 90.56 87 ALA A N 1
ATOM 709 C CA . ALA A 1 87 ? -2.532 3.820 -10.511 1.00 90.56 87 ALA A CA 1
ATOM 710 C C . ALA A 1 87 ? -3.992 3.942 -10.975 1.00 90.56 87 ALA A C 1
ATOM 712 O O . ALA A 1 87 ? -4.475 3.068 -11.691 1.00 90.56 87 ALA A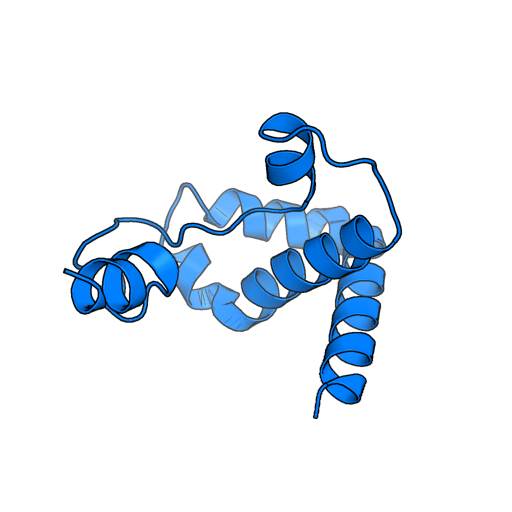 O 1
ATOM 713 N N . GLU A 1 88 ? -4.699 5.015 -10.619 1.00 89.44 88 GLU A N 1
ATOM 714 C CA . GLU A 1 88 ? -6.063 5.256 -11.105 1.00 89.44 88 GLU A CA 1
ATOM 715 C C . GLU A 1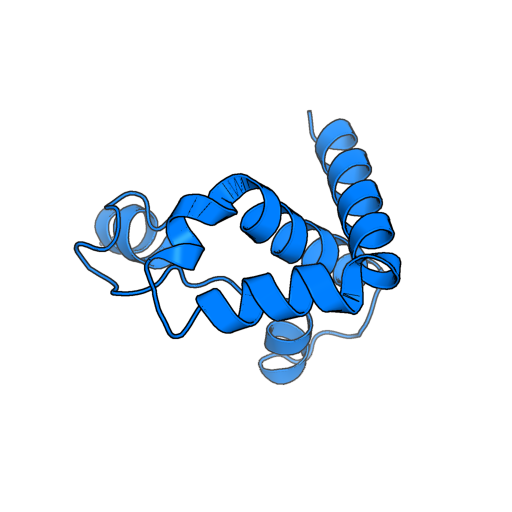 88 ? -6.108 5.501 -12.609 1.00 89.44 88 GLU A C 1
ATOM 717 O O . GLU A 1 88 ? -6.921 4.886 -13.299 1.00 89.44 88 GLU A O 1
ATOM 722 N N . LYS A 1 89 ? -5.189 6.320 -13.130 1.00 91.38 89 LYS A N 1
ATOM 723 C CA . LYS A 1 89 ? -5.056 6.549 -14.571 1.00 91.38 89 LYS A CA 1
ATOM 724 C C . LYS A 1 89 ? -4.773 5.247 -15.320 1.00 91.38 89 LYS A C 1
ATOM 726 O O . LYS A 1 89 ? -5.380 4.999 -16.356 1.00 91.38 89 LYS A O 1
ATOM 731 N N . TRP A 1 90 ? -3.891 4.402 -14.787 1.00 89.88 90 TRP A N 1
ATOM 732 C CA . TRP A 1 90 ? -3.599 3.096 -15.376 1.00 89.88 90 TRP A CA 1
ATOM 733 C C . TRP A 1 90 ? -4.827 2.178 -15.369 1.00 89.88 90 TRP A C 1
ATOM 735 O O . TRP A 1 90 ? -5.151 1.594 -16.396 1.00 89.88 90 TRP A O 1
ATOM 745 N N . LEU A 1 91 ? -5.573 2.107 -14.261 1.00 88.88 91 LEU A N 1
ATOM 746 C CA . LEU A 1 91 ? -6.802 1.306 -14.180 1.00 88.88 91 LEU A CA 1
ATOM 747 C C . LEU A 1 91 ? -7.881 1.764 -15.171 1.00 88.88 91 LEU A C 1
ATOM 749 O O . LEU A 1 91 ? -8.625 0.930 -15.679 1.00 88.88 91 LEU A O 1
ATOM 753 N N . MET A 1 92 ? -7.972 3.066 -15.456 1.00 87.00 92 MET A N 1
ATOM 754 C CA . MET A 1 92 ? -8.899 3.593 -16.466 1.00 87.00 92 MET A CA 1
ATOM 755 C C . MET A 1 92 ? -8.538 3.159 -17.891 1.00 87.00 92 MET A C 1
ATOM 757 O O . MET A 1 92 ? -9.431 3.045 -18.717 1.00 87.00 92 MET A O 1
ATOM 761 N N . GLN A 1 93 ? -7.260 2.896 -18.176 1.00 82.56 93 GLN A N 1
ATOM 762 C CA . GLN A 1 93 ? -6.796 2.414 -19.485 1.00 82.56 93 GLN A CA 1
ATOM 763 C C . GLN A 1 93 ? -7.011 0.906 -19.687 1.00 82.56 93 GLN A C 1
ATOM 765 O O . GLN A 1 93 ? -6.850 0.417 -20.798 1.00 82.56 93 GLN A O 1
ATOM 770 N N . GLN A 1 94 ? -7.319 0.166 -18.618 1.00 74.81 94 GLN A N 1
ATOM 771 C CA . GLN A 1 94 ? -7.540 -1.288 -18.635 1.00 74.81 94 GLN A CA 1
ATOM 772 C C . GLN A 1 94 ? -9.037 -1.658 -18.637 1.00 74.81 94 GLN A C 1
ATOM 774 O O . GLN A 1 94 ? -9.379 -2.827 -18.461 1.00 74.81 94 GLN A O 1
ATOM 779 N N . ARG A 1 95 ? -9.920 -0.660 -18.761 1.00 54.16 95 ARG A N 1
ATOM 780 C CA . ARG A 1 95 ? -11.375 -0.811 -18.889 1.00 54.16 95 ARG A CA 1
ATOM 781 C C . ARG A 1 95 ? -11.788 -0.740 -20.348 1.00 54.16 95 ARG A C 1
ATOM 783 O O . ARG A 1 95 ? -12.729 -1.486 -20.684 1.00 54.16 95 ARG A O 1
#

Sequence (95 aa):
MMVPNVYGMSQYADKGLMSTKPYISGANYLLKMSAYNKEEWVDKWDGLFWRFLAKHQALFEKNPRTKMLLKLLQKNANTIHPKIALAEKWLMQQR

Foldseek 3Di:
DVVCCVCVAAVVVVLAPPHPDHPADALVVVVVVDVDDDDPVRLLRNLVRLLVCVVPVVSQCVDPVSVVVVVVCVVCVVVRVVSVVVNVVVVVVVD

Secondary structure (DSSP, 8-state):
--HHIIIIIIT-TTSSSS-SS-----HHHHHHHS-----THHHHHHHHHHHHHHHTHHHHHSSHHHHHHHHHHHHTHHHHHHHHHHHHHHHHHT-

pLDDT: mean 80.37, std 13.67, range [50.47, 93.19]

Radius of gyration: 14.34 Å; chains: 1; bounding box: 29×42×34 Å